Protein AF-A0A1Q7STY0-F1 (afdb_monomer)

Radius of gyration: 22.56 Å; Cα contacts (8 Å, |Δi|>4): 192; chains: 1; bounding box: 63×42×65 Å

Foldseek 3Di:
DDPVDPDVVRVVVVVVVVVLVVQCVVQVHNDVVSSPQLQQFWAKAADPQQPDDPSVVQQIDTNHRADDDCPDPQNGGRYDGDQWDWDADPVDLQQIFIDGQAFPDCDRPDPRRRVCNVCVRVVHGDGDQDDPVSCVVPDDDDDDDDDDD

Mean predicted aligned error: 4.56 Å

Sequence (149 aa):
MPAAYKNYDELLAAAADLAVTNLAEQTKSGRVEDWAWQCFNSLDMFHPLGHHGLLKRFLSITDKPQAGTVYSVRAATKHHGPAMRFVGNPGNWDESILLISAGQSGQPGSSHYSDQFSYWYEGKPVFAAFSDAAQANARRHALTLKPGS

Structure (mmCIF, N/CA/C/O backbone):
data_AF-A0A1Q7STY0-F1
#
_entry.id   AF-A0A1Q7STY0-F1
#
loop_
_atom_site.group_PDB
_atom_site.id
_atom_site.type_symbol
_atom_site.label_atom_id
_atom_site.label_alt_id
_atom_site.label_comp_id
_atom_site.label_asym_id
_atom_site.label_entity_id
_atom_site.label_seq_id
_atom_site.pdbx_PDB_ins_code
_atom_site.Cartn_x
_atom_site.Cartn_y
_atom_site.Cartn_z
_atom_site.occupancy
_atom_site.B_iso_or_equiv
_atom_site.auth_seq_id
_atom_site.auth_comp_id
_atom_site.auth_asym_id
_atom_site.auth_atom_id
_atom_site.pdbx_PDB_model_num
ATOM 1 N N . MET A 1 1 ? -6.985 -9.271 36.626 1.00 72.75 1 MET A N 1
ATOM 2 C CA . MET A 1 1 ? -8.318 -8.801 36.190 1.00 72.75 1 MET A CA 1
ATOM 3 C C . MET A 1 1 ? -8.659 -7.537 36.976 1.00 72.75 1 MET A C 1
ATOM 5 O O . MET A 1 1 ? -8.259 -7.487 38.136 1.00 72.75 1 MET A O 1
ATOM 9 N N . PRO A 1 2 ? -9.296 -6.511 36.380 1.00 86.12 2 PRO A N 1
ATOM 10 C CA . PRO A 1 2 ? -9.699 -5.308 37.113 1.00 86.12 2 PRO A CA 1
ATOM 11 C C . PRO A 1 2 ? -10.605 -5.655 38.300 1.00 86.12 2 PRO A C 1
ATOM 13 O O . PRO A 1 2 ? -11.432 -6.555 38.188 1.00 86.12 2 PRO A O 1
ATOM 16 N N . ALA A 1 3 ? -10.476 -4.927 39.412 1.00 89.81 3 ALA A N 1
ATOM 17 C CA . ALA A 1 3 ? -11.202 -5.223 40.653 1.00 89.81 3 ALA A CA 1
ATOM 18 C C . ALA A 1 3 ? -12.736 -5.091 40.539 1.00 89.81 3 ALA A C 1
ATOM 20 O O . ALA A 1 3 ? -13.454 -5.588 41.398 1.00 89.81 3 ALA A O 1
ATOM 21 N N . ALA A 1 4 ? -13.232 -4.426 39.490 1.00 93.50 4 ALA A N 1
ATOM 22 C CA . ALA A 1 4 ? -14.655 -4.184 39.262 1.00 93.50 4 ALA A CA 1
ATOM 23 C C . ALA A 1 4 ? -15.446 -5.418 38.785 1.00 93.50 4 ALA A C 1
ATOM 25 O O . ALA A 1 4 ? -16.671 -5.373 38.805 1.00 93.50 4 ALA A O 1
ATOM 26 N N . TYR A 1 5 ? -14.777 -6.497 38.365 1.00 94.94 5 TYR A N 1
ATOM 27 C CA . TYR A 1 5 ? -15.424 -7.672 37.769 1.00 94.94 5 TYR A CA 1
ATOM 28 C C . TYR A 1 5 ? -15.103 -8.935 38.566 1.00 94.94 5 TYR A C 1
ATOM 30 O O . TYR A 1 5 ? -13.988 -9.095 39.063 1.00 94.94 5 TYR A O 1
ATOM 38 N N . LYS A 1 6 ? -16.069 -9.849 38.684 1.00 93.38 6 LYS A N 1
ATOM 39 C CA . LYS A 1 6 ? -15.933 -11.085 39.473 1.00 93.38 6 LYS A CA 1
ATOM 40 C C . LYS A 1 6 ? -15.219 -12.195 38.711 1.00 93.38 6 LYS A C 1
ATOM 42 O O . LYS A 1 6 ? -14.574 -13.042 39.325 1.00 93.38 6 LYS A O 1
ATOM 47 N N . ASN A 1 7 ? -15.336 -12.203 37.386 1.00 95.56 7 ASN A N 1
ATOM 48 C CA . ASN A 1 7 ? -14.705 -13.174 36.498 1.00 95.56 7 ASN A CA 1
ATOM 49 C C . ASN A 1 7 ? -14.515 -12.590 35.085 1.00 95.56 7 ASN A C 1
ATOM 51 O O . ASN A 1 7 ? -14.911 -11.459 34.794 1.00 95.56 7 ASN A O 1
ATOM 55 N N . TYR A 1 8 ? -13.877 -13.369 34.212 1.00 96.31 8 TYR A N 1
ATOM 56 C CA . TYR A 1 8 ? -13.619 -12.955 32.836 1.00 96.31 8 TYR A CA 1
ATOM 57 C C . TYR A 1 8 ? -14.891 -12.822 31.998 1.00 96.31 8 TYR A C 1
ATOM 59 O O . TYR A 1 8 ? -14.929 -11.942 31.146 1.00 96.31 8 TYR A O 1
ATOM 67 N N . ASP A 1 9 ? -15.924 -13.625 32.250 1.00 96.75 9 ASP A N 1
ATOM 68 C CA . ASP A 1 9 ? -17.176 -13.555 31.489 1.00 96.75 9 ASP A CA 1
ATOM 69 C C . ASP A 1 9 ? -17.870 -12.203 31.698 1.00 96.75 9 ASP A C 1
ATOM 71 O O . ASP A 1 9 ? -18.283 -11.562 30.735 1.00 96.75 9 ASP A O 1
ATOM 75 N N . GLU A 1 10 ? -17.919 -11.720 32.943 1.00 96.19 10 GLU A N 1
ATOM 76 C CA . GLU A 1 10 ? -18.476 -10.406 33.281 1.00 96.19 10 GLU A CA 1
ATOM 77 C C . GLU A 1 10 ? -17.667 -9.269 32.638 1.00 96.19 10 GLU A C 1
ATOM 79 O O . GLU A 1 10 ? -18.236 -8.336 32.072 1.00 96.19 10 GLU A O 1
ATOM 84 N N . LEU A 1 11 ? -16.332 -9.375 32.658 1.00 96.75 11 LEU A N 1
ATOM 85 C CA . LEU A 1 11 ? -15.452 -8.418 31.985 1.00 96.75 11 LEU A CA 1
ATOM 86 C C . LEU A 1 11 ? -15.678 -8.405 30.464 1.00 96.75 11 LEU A C 1
ATOM 88 O O . LEU A 1 11 ? -15.722 -7.333 29.863 1.00 96.75 11 LEU A O 1
ATOM 92 N N . LEU A 1 12 ? -15.791 -9.577 29.834 1.00 96.88 12 LEU A N 1
ATOM 93 C CA . LEU A 1 12 ? -15.975 -9.700 28.387 1.00 96.88 12 LEU A CA 1
ATOM 94 C C . LEU A 1 12 ? -17.350 -9.188 27.945 1.00 96.88 12 LEU A C 1
ATOM 96 O O . LEU A 1 12 ? -17.424 -8.504 26.927 1.00 96.88 12 LEU A O 1
ATOM 100 N N . ALA A 1 13 ? -18.408 -9.454 28.717 1.00 96.81 13 ALA A N 1
ATOM 101 C CA . ALA A 1 13 ? -19.742 -8.915 28.457 1.00 96.81 13 ALA A CA 1
ATOM 102 C C . ALA A 1 13 ? -19.749 -7.379 28.527 1.00 96.81 13 ALA A C 1
ATOM 104 O O . ALA A 1 13 ? -20.154 -6.721 27.571 1.00 96.81 13 ALA A O 1
ATOM 105 N N . ALA A 1 14 ? -19.187 -6.800 29.596 1.00 96.50 14 ALA A N 1
ATOM 106 C CA . ALA A 1 14 ? -19.081 -5.347 29.736 1.00 96.50 14 ALA A CA 1
ATOM 107 C C . ALA A 1 14 ? -18.223 -4.707 28.625 1.00 96.50 14 ALA A C 1
ATOM 109 O O . AL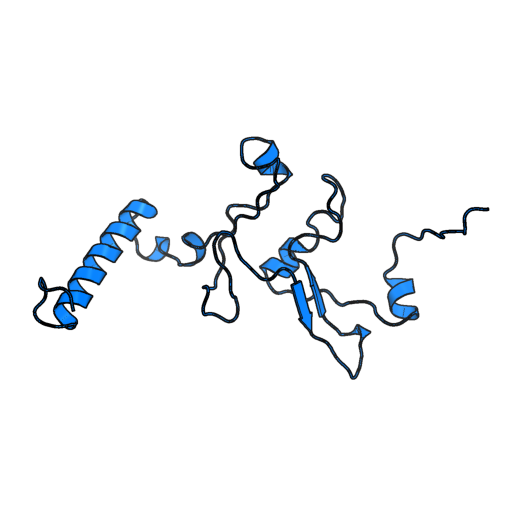A A 1 14 ? -18.540 -3.628 28.122 1.00 96.50 14 ALA A O 1
ATOM 110 N N . ALA A 1 15 ? -17.140 -5.373 28.211 1.00 97.00 15 ALA A N 1
ATOM 111 C CA . ALA A 1 15 ? -16.307 -4.911 27.105 1.00 97.00 15 ALA A CA 1
ATOM 112 C C . ALA A 1 15 ? -17.043 -4.965 25.756 1.00 97.00 15 ALA A C 1
ATOM 114 O O . ALA A 1 15 ? -16.853 -4.070 24.931 1.00 97.00 15 ALA A O 1
ATOM 115 N N . ALA A 1 16 ? -17.882 -5.980 25.531 1.00 96.31 16 ALA A N 1
ATOM 116 C CA . ALA A 1 16 ? -18.692 -6.101 24.322 1.00 96.31 16 ALA A CA 1
ATOM 117 C C . ALA A 1 16 ? -19.748 -4.987 24.229 1.00 96.31 16 ALA A C 1
ATOM 119 O O . ALA A 1 16 ? -19.854 -4.348 23.182 1.00 96.31 16 ALA A O 1
ATOM 1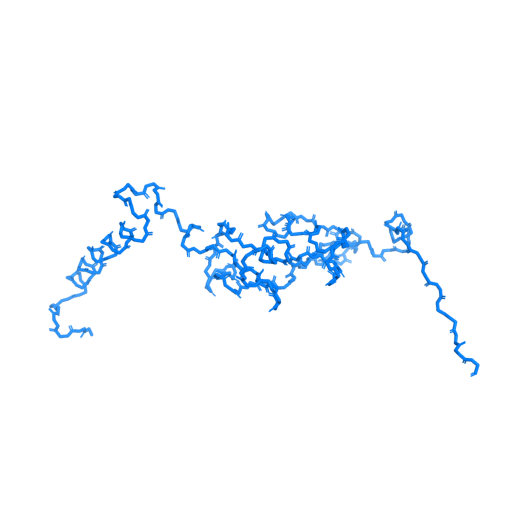20 N N . ASP A 1 17 ? -20.452 -4.684 25.324 1.00 96.81 17 ASP A N 1
ATOM 121 C CA . ASP A 1 17 ? -21.434 -3.588 25.375 1.00 96.81 17 ASP A CA 1
ATOM 122 C C . ASP A 1 17 ? -20.779 -2.222 25.106 1.00 96.81 17 ASP A C 1
ATOM 124 O O . ASP A 1 17 ? -21.287 -1.393 24.338 1.00 96.81 17 ASP A O 1
ATOM 128 N N . LEU A 1 18 ? -19.593 -2.001 25.684 1.00 96.44 18 LEU A N 1
ATOM 129 C CA . LEU A 1 18 ? -18.803 -0.800 25.429 1.00 96.44 18 LEU A CA 1
ATOM 130 C C . LEU A 1 18 ? -18.337 -0.728 23.968 1.00 96.44 18 LEU A C 1
ATOM 132 O O . LEU A 1 18 ? -18.372 0.342 23.360 1.00 96.44 18 LEU A O 1
ATOM 136 N N . ALA A 1 19 ? -17.915 -1.852 23.383 1.00 95.19 19 ALA A N 1
ATOM 137 C CA . ALA A 1 19 ? -17.493 -1.908 21.988 1.00 95.19 19 ALA A CA 1
ATOM 138 C C . ALA A 1 19 ? -18.645 -1.561 21.033 1.00 95.19 19 ALA A C 1
ATOM 140 O O . ALA A 1 19 ? -18.448 -0.746 20.136 1.00 95.19 19 ALA A O 1
ATOM 141 N N . VAL A 1 20 ? -19.845 -2.105 21.258 1.00 95.56 20 VAL A N 1
ATOM 142 C CA . VAL A 1 20 ? -21.059 -1.771 20.491 1.00 95.56 20 VAL A CA 1
ATOM 143 C C . VAL A 1 20 ? -21.354 -0.271 20.549 1.00 95.56 20 VAL A C 1
ATOM 145 O O . VAL A 1 20 ? -21.568 0.353 19.510 1.00 95.56 20 VAL A O 1
ATOM 148 N N . THR A 1 21 ? -21.292 0.322 21.744 1.00 96.00 21 THR A N 1
ATOM 149 C CA . THR A 1 21 ? -21.504 1.766 21.937 1.00 96.00 21 THR A CA 1
ATOM 150 C C . THR A 1 21 ? -20.480 2.587 21.146 1.00 96.00 21 THR A C 1
ATOM 152 O O . THR A 1 21 ? -20.850 3.452 20.353 1.00 96.00 21 THR A O 1
ATOM 155 N N . ASN A 1 22 ? -19.192 2.253 21.271 1.00 94.88 22 ASN A N 1
ATOM 156 C CA . ASN A 1 22 ? -18.114 2.951 20.569 1.00 94.88 22 ASN A CA 1
ATOM 157 C C . ASN A 1 22 ? -18.229 2.834 19.040 1.00 94.88 22 ASN A C 1
ATOM 159 O O . ASN A 1 22 ? -17.982 3.805 18.324 1.00 94.88 22 ASN A O 1
ATOM 163 N N . LEU A 1 23 ? -18.585 1.653 18.524 1.00 94.25 23 LEU A N 1
ATOM 164 C CA . LEU A 1 23 ? -18.758 1.428 17.087 1.00 94.25 23 LEU A CA 1
ATOM 165 C C . LEU A 1 23 ? -19.934 2.244 16.540 1.00 94.25 23 LEU A C 1
ATOM 167 O O . LEU A 1 23 ? -19.804 2.874 15.484 1.00 94.25 23 LEU A O 1
ATOM 171 N N . ALA A 1 24 ? -21.047 2.292 17.277 1.00 94.50 24 ALA A N 1
ATOM 172 C CA . ALA A 1 24 ? -22.211 3.087 16.908 1.00 94.50 24 ALA A CA 1
ATOM 173 C C . ALA A 1 24 ? -21.899 4.590 16.866 1.00 94.50 24 ALA A C 1
ATOM 175 O O . ALA A 1 24 ? -22.297 5.275 15.923 1.00 94.50 24 ALA A O 1
ATOM 176 N N . GLU A 1 25 ? -21.133 5.101 17.833 1.00 94.06 25 GLU A N 1
ATOM 177 C CA . GLU A 1 25 ? -20.699 6.502 17.867 1.00 94.06 25 GLU A CA 1
ATOM 178 C C . GLU A 1 25 ? -19.730 6.846 16.728 1.00 94.06 25 GLU A C 1
ATOM 180 O O . GLU A 1 25 ? -19.916 7.847 16.031 1.00 94.06 25 GLU A O 1
ATOM 185 N N . GLN A 1 26 ? -18.713 6.008 16.499 1.00 90.56 26 GLN A N 1
ATOM 186 C CA . GLN A 1 26 ? -17.694 6.247 15.472 1.00 90.56 26 GLN A CA 1
ATOM 187 C C . GLN A 1 26 ? -18.275 6.223 14.055 1.00 90.56 26 GLN A C 1
ATOM 189 O O . GLN A 1 26 ? -17.885 7.033 13.213 1.00 90.56 26 GLN A O 1
ATOM 194 N N . THR A 1 27 ? -19.211 5.311 13.788 1.00 91.19 27 THR A N 1
ATOM 195 C CA . THR A 1 27 ? -19.846 5.174 12.466 1.00 91.19 27 THR A CA 1
ATOM 196 C C . THR A 1 27 ? -21.109 6.010 12.311 1.00 91.19 27 THR A C 1
ATOM 198 O O . THR A 1 27 ? -21.593 6.179 11.193 1.00 91.19 27 THR A O 1
ATOM 201 N N . LYS A 1 28 ? -21.639 6.557 13.414 1.00 93.31 28 LYS A N 1
ATOM 202 C CA . LYS A 1 28 ? -22.956 7.209 13.485 1.00 93.31 28 LYS A CA 1
ATOM 203 C C . LYS A 1 28 ? -24.090 6.301 12.992 1.00 93.31 28 LYS A C 1
ATOM 205 O O . LYS A 1 28 ? -25.073 6.785 12.432 1.00 93.31 28 LYS A O 1
ATOM 210 N N . SER A 1 29 ? -23.948 4.991 13.184 1.00 93.06 29 SER A N 1
ATOM 211 C CA . SER A 1 29 ? -24.922 3.987 12.760 1.00 93.06 29 SER A CA 1
ATOM 212 C C . SER A 1 29 ? -25.022 2.848 13.767 1.00 93.06 29 SER A C 1
ATOM 214 O O . SER A 1 29 ? -24.012 2.308 14.205 1.00 93.06 29 SER A O 1
ATOM 216 N N . GLY A 1 30 ? -26.252 2.446 14.093 1.00 92.69 30 GLY A N 1
ATOM 217 C CA . GLY A 1 30 ? -26.527 1.249 14.894 1.00 92.69 30 GLY A CA 1
ATOM 218 C C . GLY A 1 30 ? -26.580 -0.050 14.082 1.00 92.69 30 GLY A C 1
ATOM 219 O O . GLY A 1 30 ? -26.863 -1.102 14.648 1.00 92.69 30 GLY A O 1
ATOM 220 N N . ARG A 1 31 ? -26.376 0.008 12.760 1.00 93.62 31 ARG A N 1
ATOM 221 C CA . ARG A 1 31 ? -26.421 -1.170 11.886 1.00 93.62 31 ARG A CA 1
ATOM 222 C C . ARG A 1 31 ? -25.051 -1.837 11.844 1.00 93.62 31 ARG A C 1
ATOM 224 O O . ARG A 1 31 ? -24.064 -1.199 11.485 1.00 93.62 31 ARG A O 1
ATOM 231 N N . VAL A 1 32 ? -25.002 -3.126 12.165 1.00 91.06 32 VAL A N 1
ATOM 232 C CA . VAL A 1 32 ? -23.755 -3.905 12.242 1.00 91.06 32 VAL A CA 1
ATOM 233 C C . VAL A 1 32 ? -23.037 -3.971 10.890 1.00 91.06 32 VAL A C 1
ATOM 235 O O . VAL A 1 32 ? -21.810 -4.018 10.835 1.00 91.06 32 VAL A O 1
ATOM 238 N N . GLU A 1 33 ? -23.779 -3.913 9.786 1.00 91.06 33 GLU A N 1
ATOM 239 C CA . GLU A 1 33 ? -23.242 -3.919 8.423 1.00 91.06 33 GLU A CA 1
ATOM 240 C C . GLU A 1 33 ? -22.368 -2.689 8.131 1.00 91.06 33 GLU A C 1
ATOM 242 O O . GLU A 1 33 ? -21.463 -2.757 7.298 1.00 91.06 33 GLU A O 1
ATOM 247 N N . ASP A 1 34 ? -22.594 -1.582 8.846 1.00 90.94 34 ASP A N 1
ATOM 248 C CA . ASP A 1 34 ? -21.797 -0.360 8.723 1.00 90.94 34 ASP A CA 1
ATOM 249 C C . ASP A 1 34 ? -20.478 -0.447 9.524 1.00 90.94 34 ASP A C 1
ATOM 251 O O . ASP A 1 34 ? -19.609 0.415 9.389 1.00 90.94 34 ASP A O 1
ATOM 255 N N . TRP A 1 35 ? -20.282 -1.500 10.331 1.00 92.56 35 TRP A N 1
ATOM 256 C CA . TRP A 1 35 ? -19.104 -1.700 11.188 1.00 92.56 35 TRP A CA 1
ATOM 257 C C . TRP A 1 35 ? -18.044 -2.615 10.558 1.00 92.56 35 TRP A C 1
ATOM 259 O O . TRP A 1 35 ? -17.302 -3.317 11.251 1.00 92.56 35 TRP A O 1
ATOM 269 N N . ALA A 1 36 ? -17.930 -2.613 9.230 1.00 91.31 36 ALA A N 1
ATOM 270 C CA . ALA A 1 36 ? -16.894 -3.374 8.545 1.00 91.31 36 ALA A CA 1
ATOM 271 C C . ALA A 1 36 ? -15.486 -2.905 8.968 1.00 91.31 36 ALA A C 1
ATOM 273 O O . ALA A 1 36 ? -15.156 -1.724 8.862 1.00 91.31 36 ALA A O 1
ATOM 274 N N . TRP A 1 37 ? -14.619 -3.844 9.374 1.00 91.25 37 TRP A N 1
ATOM 275 C CA . TRP A 1 37 ? -13.256 -3.565 9.866 1.00 91.25 37 TRP A CA 1
ATOM 276 C C . TRP A 1 37 ? -12.459 -2.591 8.985 1.00 91.25 37 TRP A C 1
ATOM 278 O O . TRP A 1 37 ? -11.792 -1.683 9.479 1.00 91.25 37 TRP A O 1
ATOM 288 N N . GLN A 1 38 ? -12.566 -2.752 7.666 1.00 87.69 38 GLN A N 1
ATOM 289 C CA . GLN A 1 38 ? -11.861 -1.930 6.684 1.00 87.69 38 GLN A CA 1
ATOM 290 C C . GLN A 1 38 ? -12.155 -0.428 6.795 1.00 87.69 38 GLN A C 1
ATOM 292 O O . GLN A 1 38 ? -11.316 0.384 6.411 1.00 87.69 38 GLN A O 1
ATOM 297 N N . CYS A 1 39 ? -13.320 -0.055 7.330 1.00 82.38 39 CYS A N 1
ATOM 298 C CA . CYS A 1 39 ? -13.710 1.335 7.543 1.00 82.38 39 CYS A CA 1
ATOM 299 C C . CYS A 1 39 ? -12.970 1.962 8.733 1.00 82.38 39 CYS A C 1
ATOM 301 O O . CYS A 1 39 ? -12.672 3.152 8.707 1.00 82.38 39 CYS A O 1
ATOM 303 N N . PHE A 1 40 ? -12.626 1.165 9.748 1.00 88.69 40 PHE A N 1
ATOM 304 C CA . PHE A 1 40 ? -11.863 1.614 10.918 1.00 88.69 40 PHE A CA 1
ATOM 305 C C . PHE A 1 40 ? -10.355 1.609 10.669 1.00 88.69 40 PHE A C 1
ATOM 307 O O . PHE A 1 40 ? -9.619 2.385 11.277 1.00 88.69 40 PHE A O 1
ATOM 314 N N . ASN A 1 41 ? -9.893 0.764 9.747 1.00 91.50 41 ASN A N 1
ATOM 315 C CA . ASN A 1 41 ? -8.495 0.686 9.348 1.00 91.50 41 ASN A CA 1
ATOM 316 C C . ASN A 1 41 ? -8.255 1.296 7.959 1.00 91.50 41 ASN A C 1
ATOM 318 O O . ASN A 1 41 ? -7.623 0.672 7.118 1.00 91.50 41 ASN A O 1
ATOM 322 N N . SER A 1 42 ? -8.757 2.499 7.675 1.00 92.81 42 SER A N 1
ATOM 323 C CA . SER A 1 42 ? -8.504 3.164 6.388 1.00 92.81 42 SER A CA 1
ATOM 324 C C . SER A 1 42 ? -7.020 3.513 6.218 1.00 92.81 42 SER A C 1
ATOM 326 O O . SER A 1 42 ? -6.423 4.064 7.130 1.00 92.81 42 SER A O 1
ATOM 328 N N . LEU A 1 43 ? -6.416 3.254 5.061 1.00 94.94 43 LEU A N 1
ATOM 329 C CA . LEU A 1 43 ? -5.051 3.671 4.739 1.00 94.94 43 LEU A CA 1
ATOM 330 C C . LEU A 1 43 ? -4.993 5.167 4.415 1.00 94.94 43 LEU A C 1
ATOM 332 O O . LEU A 1 43 ? -5.674 5.631 3.498 1.00 94.94 43 LEU A O 1
ATOM 336 N N . ASP A 1 44 ? -4.085 5.857 5.102 1.00 95.25 44 ASP A N 1
ATOM 337 C CA . ASP A 1 44 ? -3.720 7.248 4.875 1.00 95.25 44 ASP A CA 1
ATOM 338 C C . ASP A 1 44 ? -2.203 7.390 4.690 1.00 95.25 44 ASP A C 1
ATOM 340 O O . ASP A 1 44 ? -1.425 7.357 5.648 1.00 95.25 44 ASP A O 1
ATOM 344 N N . MET A 1 45 ? -1.793 7.595 3.438 1.00 95.25 45 MET A N 1
ATOM 345 C CA . MET A 1 45 ? -0.433 7.928 3.022 1.00 95.25 45 MET A CA 1
ATOM 346 C C . MET A 1 45 ? -0.362 9.418 2.686 1.00 95.25 45 MET A C 1
ATOM 348 O O . MET A 1 45 ? -0.710 9.851 1.582 1.00 95.25 45 MET A O 1
ATOM 352 N N . PHE A 1 46 ? 0.064 10.208 3.665 1.00 95.88 46 PHE A N 1
ATOM 353 C CA . PHE A 1 46 ? 0.196 11.649 3.514 1.00 95.88 46 PHE A CA 1
ATOM 354 C C . PHE A 1 46 ? 1.516 12.042 2.854 1.00 95.88 46 PHE A C 1
ATOM 356 O O . PHE A 1 46 ? 2.590 11.607 3.263 1.00 95.88 46 PHE A O 1
ATOM 363 N N . HIS A 1 47 ? 1.437 12.935 1.872 1.00 95.38 47 HIS A N 1
ATOM 364 C CA . HIS A 1 47 ? 2.595 13.685 1.414 1.00 95.38 47 HIS A CA 1
ATOM 365 C C . HIS A 1 47 ? 2.988 14.728 2.475 1.00 95.38 47 HIS A C 1
ATOM 367 O O . HIS A 1 47 ? 2.083 15.368 3.014 1.00 95.38 47 HIS A O 1
ATOM 373 N N . PRO A 1 48 ? 4.285 15.008 2.717 1.00 94.31 48 PRO A N 1
ATOM 374 C CA . PRO A 1 48 ? 4.716 15.981 3.733 1.00 94.31 48 PRO A CA 1
ATOM 375 C C . PRO A 1 48 ? 4.093 17.379 3.591 1.00 94.31 48 PRO A C 1
ATOM 377 O O . PRO A 1 48 ? 3.865 18.076 4.572 1.00 94.31 48 PRO A O 1
ATOM 380 N N . LEU A 1 49 ? 3.789 17.784 2.354 1.00 94.88 49 LEU A N 1
ATOM 381 C CA . LEU A 1 49 ? 3.121 19.056 2.032 1.00 94.88 49 LEU A CA 1
ATOM 382 C C . LEU A 1 49 ? 1.599 18.922 1.818 1.00 94.88 49 LEU A C 1
ATOM 384 O O . LEU A 1 49 ? 0.920 19.904 1.538 1.00 94.88 49 LEU A O 1
ATOM 388 N N . GLY A 1 50 ? 1.053 17.708 1.896 1.00 93.56 50 GLY A N 1
ATOM 389 C CA . GLY A 1 50 ? -0.311 17.356 1.497 1.00 93.56 50 GLY A CA 1
ATOM 390 C C . GLY A 1 50 ? -1.182 16.863 2.651 1.00 93.56 50 GLY A C 1
ATOM 391 O O . GLY A 1 50 ? -1.869 15.854 2.512 1.00 93.56 50 GLY A O 1
ATOM 392 N N . HIS A 1 51 ? -1.161 17.530 3.806 1.00 94.25 51 HIS A N 1
ATOM 393 C CA . HIS A 1 51 ? -1.983 17.110 4.953 1.00 94.25 51 HIS A CA 1
ATOM 394 C C . HIS A 1 51 ? -3.419 17.651 4.900 1.00 94.25 51 HIS A C 1
ATOM 396 O O . HIS A 1 51 ? -4.341 17.005 5.399 1.00 94.25 51 HIS A O 1
ATOM 402 N N . HIS A 1 52 ? -3.641 18.801 4.252 1.00 93.75 52 HIS A N 1
ATOM 403 C CA . HIS A 1 52 ? -4.946 19.469 4.218 1.00 93.75 52 HIS A CA 1
ATOM 404 C C . HIS A 1 52 ? -5.282 20.058 2.840 1.00 93.75 52 HIS A C 1
ATOM 406 O O . HIS A 1 52 ? -4.415 20.230 1.979 1.00 93.75 52 HIS A O 1
ATOM 412 N N . GLY A 1 53 ? -6.565 20.376 2.642 1.00 94.81 53 GLY A N 1
ATOM 413 C CA . GLY A 1 53 ? -7.064 21.107 1.477 1.00 94.81 53 GLY A CA 1
ATOM 414 C C . GLY A 1 53 ? -6.763 20.437 0.133 1.00 94.81 53 GLY A C 1
ATOM 415 O O . GLY A 1 53 ? -6.736 19.211 0.010 1.00 94.81 53 GLY A O 1
ATOM 416 N N . LEU A 1 54 ? -6.530 21.266 -0.887 1.00 94.50 54 LEU A N 1
ATOM 417 C CA . LEU A 1 54 ? -6.255 20.805 -2.250 1.00 94.50 54 LEU A CA 1
ATOM 418 C C . LEU A 1 54 ? -4.963 19.983 -2.333 1.00 94.50 54 LEU A C 1
ATOM 420 O O . LEU A 1 54 ? -4.929 18.975 -3.031 1.00 94.50 54 LEU A O 1
ATOM 424 N N . LEU A 1 55 ? -3.927 20.348 -1.571 1.00 95.00 55 LEU A N 1
ATOM 425 C CA . LEU A 1 55 ? -2.663 19.608 -1.571 1.00 95.00 55 LEU A CA 1
ATOM 426 C C . LEU A 1 55 ? -2.841 18.174 -1.058 1.00 95.00 55 LEU A C 1
ATOM 428 O O . LEU A 1 55 ? -2.271 17.261 -1.646 1.00 95.00 55 LEU A O 1
ATOM 432 N N . LYS A 1 56 ? -3.689 17.940 -0.042 1.00 95.94 56 LYS A N 1
ATOM 433 C CA . LYS A 1 56 ? -4.055 16.570 0.370 1.00 95.94 56 LYS A CA 1
ATOM 434 C C . LYS A 1 56 ? -4.674 15.794 -0.783 1.00 95.94 56 LYS A C 1
ATOM 436 O O . LYS A 1 56 ? -4.305 14.650 -1.016 1.00 95.94 56 LYS A O 1
ATOM 441 N N . ARG A 1 57 ? -5.600 16.416 -1.514 1.00 92.12 57 ARG A N 1
ATOM 442 C CA . ARG A 1 57 ? -6.331 15.754 -2.599 1.00 92.12 57 ARG A CA 1
ATOM 443 C C . ARG A 1 57 ? -5.428 15.327 -3.758 1.00 92.12 57 ARG A C 1
ATOM 445 O O . ARG A 1 57 ? -5.706 14.294 -4.358 1.00 92.12 57 ARG A O 1
ATOM 452 N N . PHE A 1 58 ? -4.400 16.112 -4.078 1.00 92.06 58 PHE A N 1
ATOM 453 C CA . PHE A 1 58 ? -3.523 15.848 -5.225 1.00 92.06 58 PHE A CA 1
ATOM 454 C C . PHE A 1 58 ? -2.250 15.075 -4.880 1.00 92.06 58 PHE A C 1
ATOM 456 O O . PHE A 1 58 ? -1.745 14.352 -5.732 1.00 92.06 58 PHE A O 1
ATOM 463 N N . LEU A 1 59 ? -1.718 15.238 -3.667 1.00 96.19 59 LEU A N 1
ATOM 464 C CA . LEU A 1 59 ? -0.414 14.682 -3.297 1.00 96.19 59 LEU A CA 1
ATOM 465 C C . LEU A 1 59 ? -0.520 13.427 -2.423 1.00 96.19 59 LEU A C 1
ATOM 467 O O . LEU A 1 59 ? 0.418 12.641 -2.375 1.00 96.19 59 LEU A O 1
ATOM 471 N N . SER A 1 60 ? -1.640 13.228 -1.728 1.00 97.00 60 SER A N 1
ATOM 472 C CA . SER A 1 60 ? -1.784 12.162 -0.732 1.00 97.00 60 SER A CA 1
ATOM 473 C C . SER A 1 60 ? -2.789 11.104 -1.179 1.00 97.00 60 SER A C 1
ATOM 475 O O . SER A 1 60 ? -3.788 11.399 -1.836 1.00 97.00 60 SER A O 1
ATOM 477 N N . ILE A 1 61 ? -2.566 9.859 -0.762 1.00 95.69 61 ILE A N 1
ATOM 478 C CA . ILE A 1 61 ? -3.496 8.747 -0.978 1.00 95.69 61 ILE A CA 1
ATOM 479 C C . ILE A 1 61 ? -4.135 8.431 0.368 1.00 95.69 61 ILE A C 1
ATOM 481 O O . ILE A 1 61 ? -3.476 7.919 1.264 1.00 95.69 61 ILE A O 1
ATOM 485 N N . THR A 1 62 ? -5.404 8.78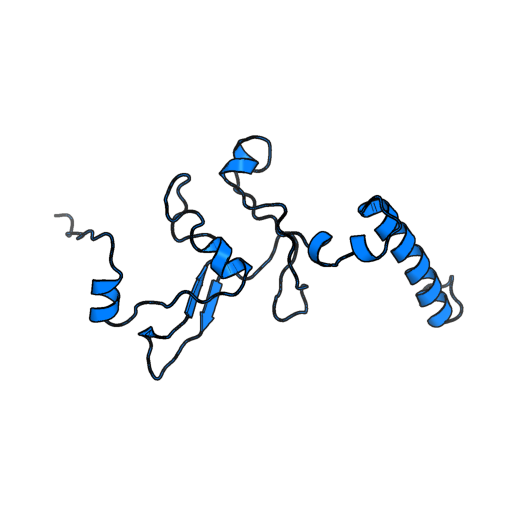7 0.528 1.00 95.31 62 THR A N 1
ATOM 486 C CA . THR A 1 62 ? -6.098 8.763 1.826 1.00 95.31 62 THR A CA 1
ATOM 487 C C . THR A 1 62 ? -7.489 8.169 1.698 1.00 95.31 62 THR A C 1
ATOM 489 O O . THR A 1 62 ? -7.996 8.013 0.580 1.00 95.31 62 THR A O 1
ATOM 492 N N . ASP A 1 63 ? -8.084 7.836 2.841 1.00 93.12 63 ASP A N 1
ATOM 493 C CA . ASP A 1 63 ? -9.453 7.341 2.962 1.00 93.12 63 ASP A CA 1
ATOM 494 C C . ASP A 1 63 ? -9.672 6.040 2.156 1.00 93.12 63 ASP A C 1
ATOM 496 O O . ASP A 1 63 ? -10.684 5.857 1.476 1.00 93.12 63 ASP A O 1
ATOM 500 N N . LYS A 1 64 ? -8.682 5.131 2.184 1.00 94.25 64 LYS A N 1
ATOM 501 C CA . LYS A 1 64 ? -8.707 3.848 1.459 1.00 94.25 64 LYS A CA 1
ATOM 502 C C . LYS A 1 64 ? -9.009 2.669 2.400 1.00 94.25 64 LYS A C 1
ATOM 504 O O . LYS A 1 64 ? -8.115 2.267 3.141 1.00 94.25 64 LYS A O 1
ATOM 509 N N . PRO A 1 65 ? -10.229 2.094 2.401 1.00 93.81 65 PRO A N 1
ATOM 510 C CA . PRO A 1 65 ? -10.604 1.033 3.341 1.00 93.81 65 PRO A CA 1
ATOM 511 C C . PRO A 1 65 ? -9.808 -0.258 3.134 1.00 93.81 65 PRO A C 1
ATOM 513 O O . PRO A 1 65 ? -9.955 -0.914 2.102 1.00 93.81 65 PRO A O 1
ATOM 516 N N . GLN A 1 66 ? -8.994 -0.671 4.104 1.00 92.94 66 GLN A N 1
ATOM 517 C CA . GLN A 1 66 ? -8.132 -1.844 3.944 1.00 92.94 66 GLN A CA 1
ATOM 518 C C . GLN A 1 66 ? -8.341 -2.904 5.022 1.00 92.94 66 GLN A C 1
ATOM 520 O O . GLN A 1 66 ? -8.616 -2.625 6.185 1.00 92.94 66 GLN A O 1
ATOM 525 N N . ALA A 1 67 ? -8.129 -4.154 4.620 1.00 92.25 67 ALA A N 1
ATOM 526 C CA . ALA A 1 67 ? -7.971 -5.260 5.546 1.00 92.25 67 ALA A CA 1
ATOM 527 C C . ALA A 1 67 ? -6.595 -5.226 6.230 1.00 92.25 67 ALA A C 1
ATOM 529 O O . ALA A 1 67 ? -5.683 -4.497 5.825 1.00 92.25 67 ALA A O 1
ATOM 530 N N . GLY A 1 68 ? -6.435 -6.106 7.215 1.00 92.62 68 GLY A N 1
ATOM 531 C CA . GLY A 1 68 ? -5.182 -6.309 7.925 1.00 92.62 68 GLY A CA 1
ATOM 532 C C . GLY A 1 68 ? -5.154 -5.657 9.300 1.00 92.62 68 GLY A C 1
ATOM 533 O O . GLY A 1 68 ? -6.017 -4.854 9.652 1.00 92.62 68 GLY A O 1
ATOM 534 N N . THR A 1 69 ? -4.164 -6.063 10.079 1.00 92.81 69 THR A N 1
ATOM 535 C CA . THR A 1 69 ? -3.822 -5.579 11.420 1.00 92.81 69 THR A CA 1
ATOM 536 C C . THR A 1 69 ? -2.304 -5.655 11.576 1.00 92.81 69 THR A C 1
ATOM 538 O O . THR A 1 69 ? -1.638 -6.276 10.747 1.00 92.81 69 THR A O 1
ATOM 541 N N . VAL A 1 70 ? -1.743 -5.124 12.666 1.00 92.56 70 VAL A N 1
ATOM 542 C CA . VAL A 1 70 ? -0.306 -5.283 12.988 1.00 92.56 70 VAL A CA 1
ATOM 543 C C . VAL A 1 70 ? 0.140 -6.743 13.165 1.00 92.56 70 VAL A C 1
ATOM 545 O O . VAL A 1 70 ? 1.332 -7.018 13.113 1.00 92.56 70 VAL A O 1
ATOM 548 N N . TYR A 1 71 ? -0.798 -7.675 13.361 1.00 93.50 71 TYR A N 1
ATOM 549 C CA . TYR A 1 71 ? -0.520 -9.093 13.622 1.00 93.50 71 TYR A CA 1
ATOM 550 C C . TYR A 1 71 ? -0.880 -10.018 12.453 1.00 93.50 71 TYR A C 1
ATOM 552 O O . TYR A 1 71 ? -0.687 -11.227 12.539 1.00 93.50 71 TYR A O 1
ATOM 560 N N . SER A 1 72 ? -1.439 -9.483 11.368 1.00 93.88 72 SER A N 1
ATOM 561 C CA . SER A 1 72 ? -1.830 -10.281 10.201 1.00 93.88 72 SER A CA 1
ATOM 562 C C . SER A 1 72 ? -0.752 -10.260 9.115 1.00 93.88 72 SER A C 1
ATOM 564 O O . SER A 1 72 ? 0.056 -9.337 9.070 1.00 93.88 72 SER A O 1
ATOM 566 N N . VAL A 1 73 ? -0.794 -11.215 8.176 1.00 93.25 73 VAL A N 1
ATOM 567 C CA . VAL A 1 73 ? 0.101 -11.236 6.997 1.00 93.25 73 VAL A CA 1
ATOM 568 C C . VAL A 1 73 ? 0.052 -9.910 6.233 1.00 93.25 73 VAL A C 1
ATOM 570 O O . VAL A 1 73 ? 1.082 -9.366 5.838 1.00 93.25 73 VAL A O 1
ATOM 573 N N . ARG A 1 74 ? -1.147 -9.335 6.078 1.00 91.94 74 ARG A N 1
ATOM 574 C CA . ARG A 1 74 ? -1.297 -7.942 5.655 1.00 91.94 74 ARG A CA 1
ATOM 575 C C . ARG A 1 74 ? -1.055 -7.033 6.862 1.00 91.94 74 ARG A C 1
ATOM 577 O O . ARG A 1 74 ? -2.000 -6.498 7.434 1.00 91.94 74 ARG A O 1
ATOM 584 N N . ALA A 1 75 ? 0.210 -6.876 7.243 1.00 93.44 75 ALA A N 1
ATOM 585 C CA . ALA A 1 75 ? 0.635 -6.020 8.347 1.00 93.44 75 ALA A CA 1
ATOM 586 C C . ALA A 1 75 ? 0.385 -4.541 8.012 1.00 93.44 75 ALA A C 1
ATOM 588 O O . ALA A 1 75 ? 1.273 -3.845 7.524 1.00 93.44 75 ALA A O 1
ATOM 589 N N . ALA A 1 76 ? -0.854 -4.084 8.191 1.00 93.25 76 ALA A N 1
ATOM 590 C CA . ALA A 1 76 ? -1.302 -2.769 7.761 1.00 93.25 76 ALA A CA 1
ATOM 591 C C . ALA A 1 76 ? -2.157 -2.094 8.834 1.00 93.25 76 ALA A C 1
ATOM 593 O O . ALA A 1 76 ? -3.113 -2.673 9.355 1.00 93.25 76 AL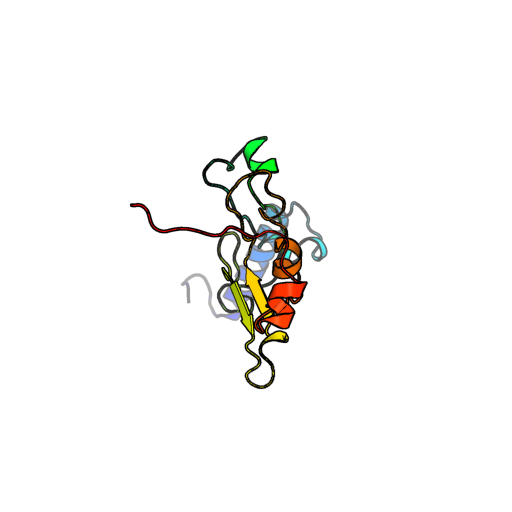A A O 1
ATOM 594 N N . THR A 1 77 ? -1.811 -0.848 9.137 1.00 93.75 77 THR A N 1
ATOM 595 C CA . THR A 1 77 ? -2.601 0.070 9.958 1.00 93.75 77 THR A CA 1
ATOM 596 C C . THR A 1 77 ? -2.889 1.336 9.165 1.00 93.75 77 THR A C 1
ATOM 598 O O . THR A 1 77 ? -2.415 1.500 8.037 1.00 93.75 77 THR A O 1
ATOM 601 N N . LYS A 1 78 ? -3.615 2.273 9.775 1.00 93.31 78 LYS A N 1
ATOM 602 C CA . LYS A 1 78 ? -3.936 3.568 9.178 1.00 93.31 78 LYS A CA 1
ATOM 603 C C . LYS A 1 78 ? -2.736 4.293 8.549 1.00 93.31 78 LYS A C 1
ATOM 605 O O . LYS A 1 78 ? -2.878 4.874 7.479 1.00 93.31 78 LYS A O 1
ATOM 610 N N . HIS A 1 79 ? -1.556 4.215 9.167 1.00 92.81 79 HIS A N 1
ATOM 611 C CA . HIS A 1 79 ? -0.349 4.933 8.725 1.00 92.81 79 HIS A CA 1
ATOM 612 C C . HIS A 1 79 ? 0.882 4.031 8.542 1.00 92.81 79 HIS A C 1
ATOM 614 O O . HIS A 1 79 ? 2.000 4.526 8.424 1.00 92.81 79 HIS A O 1
ATOM 620 N N . HIS A 1 80 ? 0.705 2.708 8.541 1.00 92.56 80 HIS A N 1
ATOM 621 C CA . HIS A 1 80 ? 1.802 1.753 8.396 1.00 92.56 80 HIS A CA 1
ATOM 622 C C . HIS A 1 80 ? 1.411 0.615 7.455 1.00 92.56 80 HIS A C 1
ATOM 624 O O . HIS A 1 80 ? 0.276 0.145 7.471 1.00 92.56 80 HIS A O 1
ATOM 630 N N . GLY A 1 81 ? 2.364 0.144 6.658 1.00 92.62 81 GLY A N 1
ATOM 631 C CA . GLY A 1 81 ? 2.172 -0.967 5.739 1.00 92.62 81 GLY A CA 1
ATOM 632 C C . GLY A 1 81 ? 3.460 -1.323 4.997 1.00 92.62 81 GLY A C 1
ATOM 633 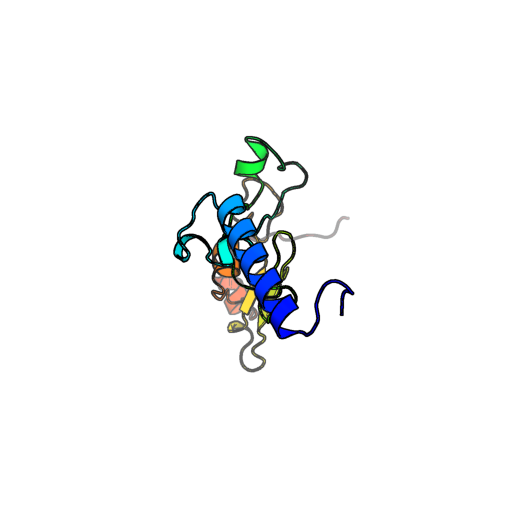O O . GLY A 1 81 ? 4.474 -0.636 5.148 1.00 92.62 81 GLY A O 1
ATOM 634 N N . PRO A 1 82 ? 3.440 -2.384 4.177 1.00 93.56 82 PRO A N 1
ATOM 635 C CA . PRO A 1 82 ? 4.620 -2.820 3.444 1.00 93.56 82 PRO A CA 1
ATOM 636 C C . PRO A 1 82 ? 5.021 -1.803 2.367 1.00 93.56 82 PRO A C 1
ATOM 638 O O . PRO A 1 82 ? 4.257 -1.530 1.443 1.00 93.56 82 PRO A O 1
ATOM 641 N N . ALA A 1 83 ? 6.253 -1.297 2.426 1.00 94.31 83 ALA A N 1
ATOM 642 C CA . ALA A 1 83 ? 6.787 -0.391 1.402 1.00 94.31 83 ALA A CA 1
ATOM 643 C C . ALA A 1 83 ? 6.929 -1.063 0.019 1.00 94.31 83 ALA A C 1
ATOM 645 O O . ALA A 1 83 ? 6.895 -0.394 -1.013 1.00 94.31 83 ALA A O 1
ATOM 646 N N . MET A 1 84 ? 7.059 -2.391 0.005 1.00 95.81 84 MET A N 1
ATOM 647 C CA . MET A 1 84 ? 7.260 -3.220 -1.179 1.00 95.81 84 MET A CA 1
ATOM 648 C C . MET A 1 84 ? 6.580 -4.578 -0.987 1.00 95.81 84 MET A C 1
ATOM 650 O O . MET A 1 84 ? 6.500 -5.085 0.133 1.00 95.81 84 MET A O 1
ATOM 654 N N . ARG A 1 85 ? 6.136 -5.193 -2.085 1.00 95.69 85 ARG A N 1
ATOM 655 C CA . ARG A 1 85 ? 5.884 -6.636 -2.158 1.00 95.69 85 ARG A CA 1
ATOM 656 C C . ARG A 1 85 ? 6.797 -7.247 -3.212 1.00 95.69 85 ARG A C 1
ATOM 658 O O . ARG A 1 85 ? 6.900 -6.713 -4.314 1.00 95.69 85 ARG A O 1
ATOM 665 N N . PHE A 1 86 ? 7.456 -8.342 -2.855 1.00 97.25 86 PHE A N 1
ATOM 666 C CA . PHE A 1 86 ? 8.413 -9.025 -3.713 1.00 97.25 86 PHE A CA 1
ATOM 667 C C . PHE A 1 86 ? 8.209 -10.536 -3.641 1.00 97.25 86 PHE A C 1
ATOM 669 O O . PHE A 1 86 ? 8.073 -11.093 -2.551 1.00 97.25 86 PHE A O 1
ATOM 676 N N . VAL A 1 87 ? 8.201 -11.184 -4.802 1.00 98.00 87 VAL A N 1
ATOM 677 C CA . VAL A 1 87 ? 8.219 -12.641 -4.945 1.00 98.00 87 VAL A CA 1
ATOM 678 C C . VAL A 1 87 ? 9.268 -12.973 -5.995 1.00 98.00 87 VAL A C 1
ATOM 680 O O . VAL A 1 87 ? 9.099 -12.619 -7.159 1.00 98.00 87 VAL A O 1
ATOM 683 N N . GLY A 1 88 ? 10.348 -13.633 -5.586 1.00 98.06 88 GLY A N 1
ATOM 684 C CA . GLY A 1 88 ? 11.384 -14.099 -6.504 1.00 98.06 88 GLY A CA 1
ATOM 685 C C . GLY A 1 88 ? 11.050 -15.483 -7.051 1.00 98.06 88 GLY A C 1
ATOM 686 O O . GLY A 1 88 ? 10.741 -16.383 -6.271 1.00 98.06 88 GLY A O 1
ATOM 687 N N . ASN A 1 89 ? 11.155 -15.658 -8.369 1.00 98.00 89 ASN A N 1
ATOM 688 C CA . ASN A 1 89 ? 11.122 -16.962 -9.028 1.00 98.00 89 ASN A CA 1
ATOM 689 C C . ASN A 1 89 ? 12.542 -17.317 -9.518 1.00 98.00 89 ASN A C 1
ATOM 691 O O . ASN A 1 89 ? 12.947 -16.861 -10.587 1.00 98.00 89 ASN A O 1
ATOM 695 N N . PRO A 1 90 ? 13.310 -18.142 -8.777 1.00 97.56 90 PRO A N 1
ATOM 696 C CA . PRO A 1 90 ? 14.677 -18.497 -9.163 1.00 97.56 90 PRO A CA 1
ATOM 697 C C . PRO A 1 90 ? 14.776 -19.301 -10.468 1.00 97.56 90 PRO A C 1
ATOM 699 O O . PRO A 1 90 ? 15.852 -19.357 -11.056 1.00 97.56 90 PRO A O 1
ATOM 702 N N . GLY A 1 91 ? 13.685 -19.943 -10.905 1.00 98.00 91 GLY A N 1
ATOM 703 C CA . GLY A 1 91 ? 13.632 -20.691 -12.164 1.00 98.00 91 GLY A CA 1
ATOM 704 C C . GLY A 1 91 ? 13.391 -19.805 -13.387 1.00 98.00 91 GLY A C 1
ATOM 705 O O . GLY A 1 91 ? 13.809 -20.159 -14.486 1.00 98.00 91 GLY A O 1
ATOM 706 N N . ASN A 1 92 ? 12.749 -18.649 -13.199 1.00 97.75 92 ASN A N 1
ATOM 707 C CA . ASN A 1 92 ? 12.563 -17.637 -14.232 1.00 97.75 92 ASN A CA 1
ATOM 708 C C . ASN A 1 92 ? 12.364 -16.253 -13.598 1.00 97.75 92 ASN A C 1
ATOM 710 O O . ASN A 1 92 ? 11.269 -15.907 -13.151 1.00 97.75 92 ASN A O 1
ATOM 714 N N . TRP A 1 93 ? 13.416 -15.436 -13.585 1.00 97.94 93 TRP A N 1
ATOM 715 C CA . TRP A 1 93 ? 13.364 -14.130 -12.931 1.00 97.94 93 TRP A CA 1
ATOM 716 C C . TRP A 1 93 ? 12.394 -13.142 -13.594 1.00 97.94 93 TRP A C 1
ATOM 718 O O . TRP A 1 93 ? 11.866 -12.295 -12.879 1.00 97.94 93 TRP A O 1
ATOM 728 N N . ASP A 1 94 ? 12.086 -13.290 -14.889 1.00 98.00 94 ASP A N 1
ATOM 729 C CA . ASP A 1 94 ? 11.103 -12.446 -15.594 1.00 98.00 94 ASP A CA 1
ATOM 730 C C . ASP A 1 94 ? 9.658 -12.661 -15.101 1.00 98.00 94 ASP A C 1
ATOM 732 O O . ASP A 1 94 ? 8.785 -11.826 -15.333 1.00 98.00 94 ASP A O 1
ATOM 736 N N . GLU A 1 95 ? 9.400 -13.755 -14.378 1.00 97.31 95 GLU A N 1
ATOM 737 C CA . GLU A 1 95 ? 8.120 -14.041 -13.714 1.00 97.31 95 GLU A CA 1
ATOM 738 C C . GLU A 1 95 ? 8.105 -13.607 -12.239 1.00 97.31 95 GLU A C 1
ATOM 740 O O . GLU A 1 95 ? 7.139 -13.863 -11.515 1.00 97.31 95 GLU A O 1
ATOM 745 N N . SER A 1 96 ? 9.161 -12.942 -11.766 1.00 98.38 96 SER A N 1
ATOM 746 C CA . SER A 1 96 ? 9.199 -12.405 -10.405 1.00 98.38 96 SER A CA 1
ATOM 747 C C . SER A 1 96 ? 8.261 -11.210 -10.270 1.00 98.38 96 SER A C 1
ATOM 749 O O . SER A 1 96 ? 8.127 -10.390 -11.178 1.00 98.38 96 SER A O 1
ATOM 751 N N . ILE A 1 97 ? 7.635 -11.074 -9.105 1.00 98.06 97 ILE A N 1
ATOM 752 C CA . ILE A 1 97 ? 6.752 -9.951 -8.787 1.00 98.06 97 ILE A CA 1
ATOM 753 C C . ILE A 1 97 ? 7.551 -8.925 -7.996 1.00 98.06 97 ILE A C 1
ATOM 755 O O . ILE A 1 97 ? 8.151 -9.273 -6.980 1.00 98.06 97 ILE A O 1
ATOM 759 N N . LEU A 1 98 ? 7.510 -7.659 -8.405 1.00 97.31 98 LEU A N 1
ATOM 760 C CA . LEU A 1 98 ? 8.037 -6.544 -7.625 1.00 97.31 98 LEU A CA 1
ATOM 761 C C . LEU A 1 98 ? 7.166 -5.308 -7.827 1.00 97.31 98 LEU A C 1
ATOM 763 O O . LEU A 1 98 ? 7.037 -4.794 -8.935 1.00 97.31 98 LEU A O 1
ATOM 767 N N . LEU A 1 99 ? 6.600 -4.813 -6.731 1.00 97.31 99 LEU A N 1
ATOM 768 C CA . LEU A 1 99 ? 5.839 -3.572 -6.714 1.00 97.31 99 LEU A CA 1
ATOM 769 C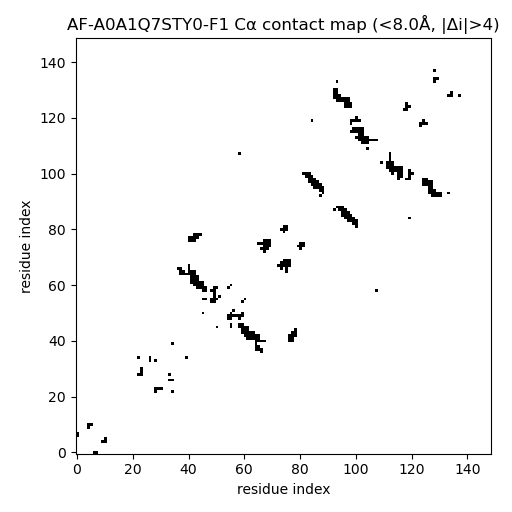 C . LEU A 1 99 ? 6.026 -2.817 -5.407 1.00 97.31 99 LEU A C 1
ATOM 771 O O . LEU A 1 99 ? 6.205 -3.407 -4.338 1.00 97.31 99 LEU A O 1
ATOM 775 N N . ILE A 1 100 ? 5.940 -1.499 -5.508 1.00 97.06 100 ILE A N 1
ATOM 776 C CA . ILE A 1 100 ? 6.027 -0.560 -4.392 1.00 97.06 100 ILE A CA 1
ATOM 777 C C . ILE A 1 100 ? 4.670 0.092 -4.131 1.00 97.06 100 ILE A C 1
ATOM 779 O O . ILE A 1 100 ? 3.740 -0.038 -4.923 1.00 97.06 100 ILE A O 1
ATOM 783 N N . SER A 1 101 ? 4.543 0.750 -2.980 1.00 95.12 101 SER A N 1
ATOM 784 C CA . SER A 1 101 ? 3.259 1.257 -2.483 1.00 95.12 101 SER A CA 1
ATOM 785 C C . SER A 1 101 ? 2.570 2.271 -3.393 1.00 95.12 101 SER A C 1
ATOM 787 O O . SER A 1 101 ? 1.354 2.206 -3.529 1.00 95.12 101 SER A O 1
ATOM 789 N N . ALA A 1 102 ? 3.311 3.198 -4.003 1.00 95.75 102 ALA A N 1
ATOM 790 C CA . ALA A 1 102 ? 2.760 4.248 -4.858 1.00 95.75 102 ALA A CA 1
ATOM 791 C C . ALA A 1 102 ? 3.224 4.095 -6.311 1.00 95.75 102 ALA A C 1
ATOM 793 O O . ALA A 1 102 ? 2.532 3.485 -7.117 1.00 95.75 102 ALA A O 1
ATOM 794 N N . GLY A 1 103 ? 4.383 4.641 -6.650 1.00 96.31 103 GLY A N 1
ATOM 795 C CA . GLY A 1 103 ? 4.972 4.571 -7.979 1.00 96.31 103 GLY A CA 1
ATOM 796 C C . GLY A 1 103 ? 6.456 4.912 -7.911 1.00 96.31 103 GLY A C 1
ATOM 797 O O . GLY A 1 103 ? 6.972 5.288 -6.857 1.00 96.31 103 GLY A O 1
ATOM 798 N N . GLN A 1 104 ? 7.172 4.725 -9.017 1.00 96.31 104 GLN A N 1
ATOM 799 C CA . GLN A 1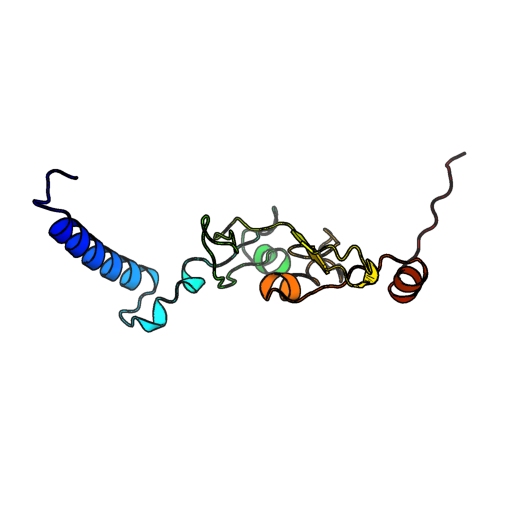 104 ? 8.635 4.866 -9.049 1.00 96.31 104 GLN A CA 1
ATOM 800 C C . GLN A 1 104 ? 9.124 6.323 -9.024 1.00 96.31 104 GLN A C 1
ATOM 802 O O . GLN A 1 104 ? 10.325 6.567 -8.926 1.00 96.31 104 GLN A O 1
ATOM 807 N N . SER A 1 105 ? 8.224 7.303 -9.111 1.00 97.12 105 SER A N 1
ATOM 808 C CA . SER A 1 105 ? 8.560 8.724 -9.123 1.00 97.12 105 SER A CA 1
ATOM 809 C C . SER A 1 105 ? 8.052 9.437 -7.873 1.00 97.12 105 SER A C 1
ATOM 811 O O . SER A 1 105 ? 6.882 9.346 -7.526 1.00 97.12 105 SER A O 1
ATOM 813 N N . GLY A 1 106 ? 8.917 10.228 -7.236 1.00 95.12 106 GLY A N 1
ATOM 814 C CA . GLY A 1 106 ? 8.523 11.145 -6.159 1.00 95.12 106 GLY A CA 1
ATOM 815 C C . GLY A 1 106 ? 7.998 12.500 -6.647 1.00 95.12 106 GLY A C 1
ATOM 816 O O . GLY A 1 106 ? 7.655 13.343 -5.823 1.00 95.12 106 GLY A O 1
ATOM 817 N N . GLN A 1 107 ? 7.959 12.745 -7.961 1.00 96.00 107 GLN A N 1
ATOM 818 C CA . GLN A 1 107 ? 7.570 14.037 -8.528 1.00 96.00 107 GLN A CA 1
ATOM 819 C C . GLN A 1 107 ? 6.049 14.109 -8.741 1.00 96.00 107 GLN A C 1
ATOM 821 O O . GLN A 1 107 ? 5.520 13.344 -9.555 1.00 96.00 107 GLN A O 1
ATOM 826 N N . PRO A 1 108 ? 5.336 15.057 -8.099 1.00 93.50 108 PRO A N 1
ATOM 827 C CA . PRO A 1 108 ? 3.925 15.287 -8.387 1.00 93.50 108 PRO A CA 1
ATOM 828 C C . PRO A 1 108 ? 3.693 15.593 -9.871 1.00 93.50 108 PRO A C 1
ATOM 830 O O . PRO A 1 108 ? 4.420 16.382 -10.475 1.00 93.50 108 PRO A O 1
ATOM 833 N N . GLY A 1 109 ? 2.678 14.961 -10.461 1.00 92.81 109 GLY A N 1
ATOM 834 C CA . GLY A 1 109 ? 2.354 15.088 -11.888 1.00 92.81 109 GLY A CA 1
ATOM 835 C C . GLY A 1 109 ? 3.100 14.115 -12.808 1.00 92.81 109 GLY A C 1
ATOM 836 O O . GLY A 1 109 ? 2.762 14.028 -13.985 1.00 92.81 109 GLY A O 1
ATOM 837 N N . SER A 1 110 ? 4.064 13.345 -12.293 1.00 96.81 110 SER A N 1
ATOM 838 C CA . SER A 1 110 ? 4.641 12.219 -13.031 1.00 96.81 110 SER A CA 1
ATOM 839 C C . SER A 1 110 ? 3.598 11.122 -13.257 1.00 96.81 110 SER A C 1
ATOM 841 O O . SER A 1 110 ? 2.841 10.782 -12.345 1.00 96.81 110 SER A O 1
ATOM 843 N N . SER A 1 111 ? 3.613 10.494 -14.437 1.00 96.69 111 SER A N 1
ATOM 844 C CA . SER A 1 111 ? 2.816 9.289 -14.708 1.00 96.69 111 SER A CA 1
ATOM 845 C C . SER A 1 111 ? 3.170 8.128 -13.780 1.00 96.69 111 SER A C 1
ATOM 847 O O . SER A 1 111 ? 2.355 7.233 -13.612 1.00 96.69 111 SER A O 1
ATOM 849 N N . HIS A 1 112 ? 4.353 8.159 -13.159 1.00 96.94 112 HIS A N 1
ATOM 850 C CA . HIS A 1 112 ? 4.846 7.136 -12.237 1.00 96.94 112 HIS A CA 1
ATOM 851 C C . HIS A 1 112 ? 4.766 7.561 -10.765 1.00 96.94 112 HIS A C 1
ATOM 853 O O . HIS A 1 112 ? 5.484 7.016 -9.932 1.00 96.94 112 HIS A O 1
ATOM 859 N N . TYR A 1 113 ? 3.962 8.577 -10.430 1.00 97.56 113 TYR A N 1
ATOM 860 C CA . TYR A 1 113 ? 3.810 9.039 -9.044 1.00 97.56 113 TYR A CA 1
ATOM 861 C C . TYR A 1 113 ? 3.035 8.038 -8.171 1.00 97.56 113 TYR A C 1
ATOM 863 O O . TYR A 1 113 ? 3.361 7.821 -7.007 1.00 97.56 113 TYR A O 1
ATOM 871 N N . SER A 1 114 ? 2.004 7.410 -8.739 1.00 97.06 114 SER A N 1
ATOM 872 C CA . SER A 1 114 ? 1.090 6.510 -8.022 1.00 97.06 114 SER A CA 1
ATOM 873 C C . SER A 1 114 ? 0.522 5.384 -8.897 1.00 97.06 114 SER A C 1
ATOM 875 O O . SER A 1 114 ? -0.493 4.779 -8.554 1.00 97.06 114 SER A O 1
ATOM 877 N N . ASP A 1 115 ? 1.164 5.090 -10.029 1.00 97.00 115 ASP A N 1
ATOM 878 C CA . ASP A 1 115 ? 0.711 4.112 -11.028 1.00 97.00 115 ASP A CA 1
ATOM 879 C C . ASP A 1 115 ? 0.670 2.665 -10.525 1.00 97.00 115 ASP A C 1
ATOM 881 O O . ASP A 1 115 ? -0.136 1.870 -11.010 1.00 97.00 115 ASP A O 1
ATOM 885 N N . GLN A 1 116 ? 1.483 2.318 -9.527 1.00 98.00 116 GLN A N 1
ATOM 886 C CA . GLN A 1 116 ? 1.468 0.992 -8.906 1.00 98.00 116 GLN A CA 1
ATOM 887 C C . GLN A 1 116 ? 0.487 0.887 -7.734 1.00 98.00 116 GLN A C 1
ATOM 889 O O . GLN A 1 116 ? 0.221 -0.226 -7.279 1.00 98.00 116 GLN A O 1
ATOM 894 N N . PHE A 1 117 ? -0.091 1.999 -7.259 1.00 97.19 117 PHE A N 1
ATOM 895 C CA . PHE A 1 117 ? -0.901 2.000 -6.040 1.00 97.19 117 PHE A CA 1
ATOM 896 C C . PHE A 1 117 ? -2.081 1.032 -6.117 1.00 97.19 117 PHE A C 1
ATOM 898 O O . PHE A 1 117 ? -2.304 0.291 -5.167 1.00 97.19 117 PHE A O 1
ATOM 905 N N . SER A 1 118 ? -2.826 0.989 -7.225 1.00 96.62 118 SER A N 1
ATOM 906 C CA . SER A 1 118 ? -3.963 0.065 -7.362 1.00 96.62 118 SER A CA 1
ATOM 907 C C . SER A 1 118 ? -3.520 -1.399 -7.309 1.00 96.62 118 SER A C 1
ATOM 909 O O . SER A 1 118 ? -4.118 -2.198 -6.590 1.00 96.62 118 SER A O 1
ATOM 911 N N . TYR A 1 119 ? -2.421 -1.740 -7.988 1.00 97.69 119 TYR A N 1
ATOM 912 C CA . TYR A 1 119 ? -1.844 -3.083 -7.961 1.00 97.69 119 TYR A CA 1
ATOM 913 C C . TYR A 1 119 ? -1.389 -3.463 -6.553 1.00 97.69 119 TYR A C 1
ATOM 915 O O . TYR A 1 119 ? -1.745 -4.524 -6.041 1.00 97.69 119 TYR A O 1
ATOM 923 N N . TRP A 1 120 ? -0.674 -2.560 -5.882 1.00 96.31 120 TRP A N 1
ATOM 924 C CA . TRP A 1 120 ? -0.227 -2.760 -4.510 1.00 96.31 120 TRP A CA 1
ATOM 925 C C . TRP A 1 120 ? -1.414 -2.867 -3.551 1.00 96.31 120 TRP A C 1
ATOM 927 O O . TRP A 1 120 ? -1.426 -3.707 -2.653 1.00 96.31 120 TRP A O 1
ATOM 937 N N . TYR A 1 121 ? -2.439 -2.047 -3.724 1.00 95.19 121 TYR A N 1
ATOM 938 C CA . TYR A 1 121 ? -3.576 -2.010 -2.820 1.00 95.19 121 TYR A CA 1
ATOM 939 C C . TYR A 1 121 ? -4.399 -3.299 -2.888 1.00 95.19 121 TYR A C 1
ATOM 941 O O . TYR A 1 121 ? -4.711 -3.883 -1.844 1.00 95.19 121 TYR A O 1
ATOM 949 N N . GLU A 1 122 ? -4.665 -3.762 -4.111 1.00 94.31 122 GLU A N 1
ATOM 950 C CA . GLU A 1 122 ? -5.471 -4.944 -4.431 1.00 94.31 122 GLU A CA 1
ATOM 951 C C . GLU A 1 122 ? -4.671 -6.257 -4.393 1.00 94.31 122 GLU A C 1
ATOM 953 O O . GLU A 1 122 ? -5.249 -7.331 -4.523 1.00 94.31 122 GLU A O 1
ATOM 958 N N . GLY A 1 123 ? -3.348 -6.194 -4.204 1.00 93.31 123 GLY A N 1
ATOM 959 C CA . GLY A 1 123 ? -2.483 -7.377 -4.202 1.00 93.31 123 GLY A CA 1
ATOM 960 C C . GLY A 1 123 ? -2.304 -8.007 -5.586 1.00 93.31 123 GLY A C 1
ATOM 961 O O . GLY A 1 123 ? -2.065 -9.208 -5.683 1.00 93.31 123 GLY A O 1
ATOM 962 N N . LYS A 1 124 ? -2.427 -7.214 -6.654 1.00 96.69 124 LYS A N 1
ATOM 963 C CA . LYS A 1 124 ? -2.186 -7.656 -8.031 1.00 96.69 124 LYS A CA 1
ATOM 964 C C . LYS A 1 124 ? -0.688 -7.622 -8.353 1.00 96.69 124 LYS A C 1
ATOM 966 O O . LYS A 1 124 ? 0.019 -6.738 -7.866 1.00 96.69 124 LYS A O 1
ATOM 971 N N . PRO A 1 125 ? -0.192 -8.555 -9.179 1.00 96.62 125 PRO A N 1
ATOM 972 C CA . PRO A 1 125 ? 1.220 -8.612 -9.518 1.00 96.62 125 PRO A CA 1
ATOM 973 C C . PRO A 1 125 ? 1.628 -7.474 -10.461 1.00 96.62 125 PRO A C 1
ATOM 975 O O . PRO A 1 125 ? 0.869 -7.077 -11.344 1.00 96.62 125 PRO A O 1
ATOM 978 N N . VAL A 1 126 ? 2.871 -7.021 -10.309 1.00 97.25 126 VAL A N 1
ATOM 979 C CA . VAL A 1 126 ? 3.637 -6.319 -11.346 1.00 97.25 126 VAL A CA 1
ATOM 980 C C . VAL A 1 126 ? 4.887 -7.156 -11.583 1.00 97.25 126 VAL A C 1
ATOM 982 O O . VAL A 1 126 ? 5.667 -7.365 -10.652 1.00 97.25 126 VAL A O 1
ATOM 985 N N . PHE A 1 127 ? 5.042 -7.685 -12.795 1.00 97.06 127 PHE A N 1
ATOM 986 C CA . PHE A 1 127 ? 6.191 -8.516 -13.143 1.00 97.06 127 PHE A CA 1
ATOM 987 C C . PHE A 1 127 ? 7.425 -7.651 -13.397 1.00 97.06 127 PHE A C 1
ATOM 989 O O . PHE A 1 127 ? 7.362 -6.655 -14.123 1.00 97.06 127 PHE A O 1
ATOM 996 N N . ALA A 1 128 ? 8.541 -8.028 -12.781 1.00 94.56 128 ALA A N 1
ATOM 997 C CA . ALA A 1 128 ? 9.805 -7.326 -12.901 1.00 94.56 128 ALA A CA 1
ATOM 998 C C . ALA A 1 128 ? 10.590 -7.873 -14.095 1.00 94.56 128 ALA A C 1
ATOM 1000 O O . ALA A 1 128 ? 11.126 -8.975 -14.034 1.00 94.56 128 ALA A O 1
ATOM 1001 N N . ALA A 1 129 ? 10.680 -7.089 -15.171 1.00 96.75 129 ALA A N 1
ATOM 1002 C CA . ALA A 1 129 ? 11.544 -7.420 -16.298 1.00 96.75 129 ALA A CA 1
ATOM 1003 C C . ALA A 1 129 ? 13.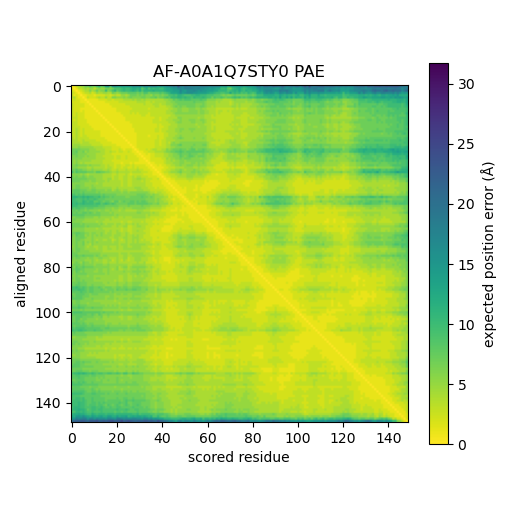003 -7.529 -15.824 1.00 96.75 129 ALA A C 1
ATOM 1005 O O . ALA A 1 129 ? 13.578 -6.543 -15.358 1.00 96.75 129 ALA A O 1
ATOM 1006 N N . PHE A 1 130 ? 13.588 -8.719 -15.941 1.00 97.50 130 PHE A N 1
ATOM 1007 C CA . PHE A 1 130 ? 14.914 -9.037 -15.426 1.00 97.50 130 PHE A CA 1
ATOM 1008 C C . PHE A 1 130 ? 15.912 -9.313 -16.549 1.00 97.50 130 PHE A C 1
ATOM 1010 O O . PHE A 1 130 ? 16.991 -8.724 -16.541 1.00 97.50 130 PHE A O 1
ATOM 1017 N N . SER A 1 131 ? 15.565 -10.158 -17.522 1.00 98.06 131 SER A N 1
ATOM 1018 C CA . SER A 1 131 ? 16.434 -10.467 -18.660 1.00 98.06 131 SER A CA 1
ATOM 1019 C C . SER A 1 131 ? 16.639 -9.254 -19.567 1.00 98.06 131 SER A C 1
ATOM 1021 O O . SER A 1 131 ? 15.772 -8.383 -19.669 1.00 98.06 131 SER A O 1
ATOM 1023 N N . ASP A 1 132 ? 17.761 -9.214 -20.289 1.00 98.00 132 ASP A N 1
ATOM 1024 C CA . ASP A 1 132 ? 18.058 -8.123 -21.227 1.00 98.00 132 ASP A CA 1
ATOM 1025 C C . ASP A 1 132 ? 16.938 -7.928 -22.260 1.00 98.00 132 ASP A C 1
ATOM 1027 O O . ASP A 1 132 ? 16.550 -6.799 -22.567 1.00 98.00 132 ASP A O 1
ATOM 1031 N N . ALA A 1 133 ? 16.368 -9.030 -22.761 1.00 97.69 133 ALA A N 1
ATOM 1032 C CA . ALA A 1 133 ? 15.259 -9.005 -23.709 1.00 97.69 133 ALA A CA 1
ATOM 1033 C C . ALA A 1 133 ? 13.973 -8.446 -23.077 1.00 97.69 133 ALA A C 1
ATOM 1035 O O . ALA A 1 133 ? 13.319 -7.582 -23.669 1.00 97.69 133 ALA A O 1
ATOM 1036 N N . ALA A 1 134 ? 13.617 -8.886 -21.865 1.00 97.56 134 ALA A N 1
ATOM 1037 C CA . ALA A 1 134 ? 12.451 -8.368 -21.154 1.00 97.56 134 ALA A CA 1
ATOM 1038 C C . ALA A 1 134 ? 12.611 -6.877 -20.827 1.00 97.56 134 ALA A C 1
ATOM 1040 O O . ALA A 1 134 ? 11.688 -6.089 -21.050 1.00 97.56 134 ALA A O 1
ATOM 1041 N N . GLN A 1 135 ? 13.795 -6.465 -20.364 1.00 97.06 135 GLN A N 1
ATOM 1042 C CA . GLN A 1 135 ? 14.102 -5.064 -20.086 1.00 97.06 135 GLN A CA 1
ATOM 1043 C C . GLN A 1 135 ? 14.017 -4.208 -21.352 1.00 97.06 135 GLN A C 1
ATOM 1045 O O . GLN A 1 135 ? 13.445 -3.120 -21.309 1.00 97.06 135 GLN A O 1
ATOM 1050 N N . ALA A 1 136 ? 14.548 -4.686 -22.482 1.00 96.81 136 ALA A N 1
ATOM 1051 C CA . ALA A 1 136 ? 14.458 -3.987 -23.761 1.00 96.81 136 ALA A CA 1
ATOM 1052 C C . ALA A 1 136 ? 12.998 -3.777 -24.202 1.00 96.81 136 ALA A C 1
ATOM 1054 O O . ALA A 1 136 ? 12.649 -2.676 -24.625 1.00 96.81 136 ALA A O 1
ATOM 1055 N N . ASN A 1 137 ? 12.137 -4.785 -24.027 1.00 96.81 137 ASN A N 1
ATOM 1056 C CA . ASN A 1 137 ? 10.708 -4.710 -24.360 1.00 96.81 137 ASN A CA 1
ATOM 1057 C C . ASN A 1 137 ? 9.910 -3.792 -23.411 1.00 96.81 137 ASN A C 1
ATOM 1059 O O . ASN A 1 137 ? 8.990 -3.080 -23.828 1.00 96.81 137 ASN A O 1
ATOM 1063 N N . ALA A 1 138 ? 10.240 -3.804 -22.118 1.00 95.44 138 ALA A N 1
ATOM 1064 C CA . ALA A 1 138 ? 9.548 -3.011 -21.103 1.00 95.44 138 ALA A CA 1
ATOM 1065 C C . ALA A 1 138 ? 9.993 -1.538 -21.079 1.00 95.44 138 ALA A C 1
ATOM 1067 O O . ALA A 1 138 ? 9.245 -0.673 -20.616 1.00 95.44 138 ALA A O 1
ATOM 1068 N N . ARG A 1 139 ? 11.194 -1.230 -21.583 1.00 95.88 139 ARG A N 1
ATOM 1069 C CA . ARG A 1 139 ? 11.778 0.115 -21.554 1.00 95.88 139 ARG A CA 1
ATOM 1070 C C . ARG A 1 139 ? 10.865 1.144 -22.228 1.00 95.88 139 ARG A C 1
ATOM 1072 O O . ARG A 1 139 ? 10.294 0.910 -23.292 1.00 95.88 139 ARG A O 1
ATOM 1079 N N . ARG A 1 140 ? 10.745 2.316 -21.602 1.00 95.25 140 ARG A N 1
ATOM 1080 C CA . ARG 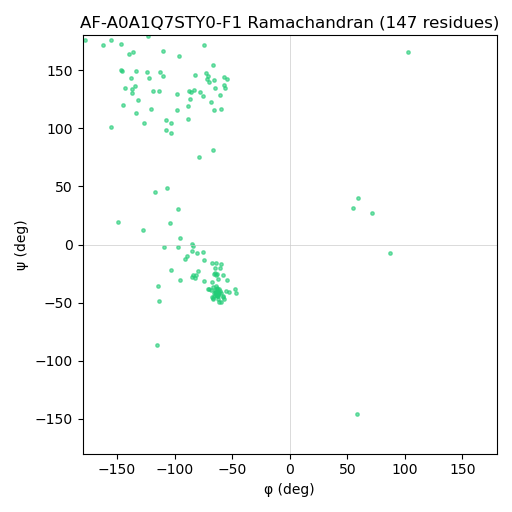A 1 140 ? 10.052 3.493 -22.164 1.00 95.25 140 ARG A CA 1
ATOM 1081 C C . ARG A 1 140 ? 10.999 4.656 -22.428 1.00 95.25 140 ARG A C 1
ATOM 1083 O O . ARG A 1 140 ? 10.858 5.343 -23.432 1.00 95.25 140 ARG A O 1
ATOM 1090 N N . HIS A 1 141 ? 11.998 4.830 -21.567 1.00 95.62 141 HIS A N 1
ATOM 1091 C CA . HIS A 1 141 ? 12.991 5.895 -21.667 1.00 95.62 141 HIS A CA 1
ATOM 1092 C C . HIS A 1 141 ? 14.402 5.333 -21.465 1.00 95.62 141 HIS A C 1
ATOM 1094 O O . HIS A 1 141 ? 14.588 4.348 -20.750 1.00 95.62 141 HIS A O 1
ATOM 1100 N N . ALA A 1 142 ? 15.393 5.956 -22.104 1.00 96.38 142 ALA A N 1
ATOM 1101 C CA . ALA A 1 142 ? 16.810 5.646 -21.949 1.00 96.38 142 ALA A CA 1
ATOM 1102 C C . ALA A 1 142 ? 17.605 6.942 -21.784 1.00 96.38 142 ALA A C 1
ATOM 1104 O O . ALA A 1 142 ? 17.386 7.903 -22.519 1.00 96.38 142 ALA A O 1
ATOM 1105 N N . LEU A 1 143 ? 18.547 6.940 -20.842 1.00 96.75 143 LEU A N 1
ATOM 1106 C CA . LEU A 1 143 ? 19.514 8.011 -20.638 1.00 96.75 143 LEU A CA 1
ATOM 1107 C C . LEU A 1 143 ? 20.907 7.388 -20.527 1.00 96.75 143 LEU A C 1
ATOM 1109 O O . LEU A 1 143 ? 21.134 6.534 -19.674 1.00 96.75 143 LEU A O 1
ATOM 1113 N N . THR A 1 144 ? 21.837 7.828 -21.373 1.00 97.31 144 THR A N 1
ATOM 1114 C CA . THR A 1 144 ? 23.239 7.397 -21.316 1.00 97.31 144 THR A CA 1
ATOM 1115 C C . THR A 1 144 ? 24.058 8.445 -20.578 1.00 97.31 144 THR A C 1
ATOM 1117 O O . THR A 1 144 ? 24.203 9.568 -21.059 1.00 97.31 144 THR A O 1
ATOM 1120 N N . LEU A 1 145 ? 24.620 8.072 -19.430 1.00 96.88 145 LEU A N 1
ATOM 1121 C CA . LEU A 1 145 ? 25.544 8.920 -18.682 1.00 96.88 145 LEU A CA 1
ATOM 1122 C C . LEU A 1 145 ? 26.964 8.727 -19.220 1.00 96.88 145 LEU A C 1
ATOM 1124 O O . LEU A 1 145 ? 27.417 7.597 -19.400 1.00 96.88 145 LEU A O 1
ATOM 1128 N N . LYS A 1 146 ? 27.661 9.833 -19.486 1.00 97.00 146 LYS A N 1
ATOM 1129 C CA . LYS A 1 146 ? 29.076 9.835 -19.877 1.00 97.00 146 LYS A CA 1
ATOM 1130 C C . LYS A 1 146 ? 29.907 10.419 -18.732 1.00 97.00 146 LYS A C 1
ATOM 1132 O O . LYS A 1 146 ? 29.410 11.327 -18.064 1.00 97.00 146 LYS A O 1
ATOM 1137 N N . PRO A 1 147 ? 31.136 9.929 -18.496 1.00 96.50 147 PRO A N 1
ATOM 1138 C CA . PRO A 1 147 ? 32.032 10.531 -17.515 1.00 96.50 147 PRO A CA 1
ATOM 1139 C C . PRO A 1 147 ? 32.236 12.028 -17.779 1.00 96.50 147 PRO A C 1
ATOM 1141 O O . PRO A 1 147 ? 32.319 12.445 -18.936 1.00 96.50 147 PRO A O 1
ATOM 1144 N N . GLY A 1 148 ? 32.317 12.820 -16.707 1.00 92.62 148 GLY A N 1
ATOM 1145 C CA . GLY A 1 148 ? 32.818 14.191 -16.787 1.00 92.62 148 GLY A CA 1
ATOM 1146 C C . GLY A 1 148 ? 34.319 14.167 -17.067 1.00 92.62 148 GLY A C 1
ATOM 1147 O O . GLY A 1 148 ? 35.014 13.296 -16.546 1.00 92.62 148 GLY A O 1
ATOM 1148 N N . SER A 1 149 ? 34.782 15.071 -17.929 1.00 82.12 149 SER A N 1
ATOM 1149 C CA . SER A 1 149 ? 36.204 15.276 -18.237 1.00 82.12 149 SER A CA 1
ATOM 1150 C C . SER A 1 149 ? 37.023 15.625 -17.003 1.00 82.12 149 SER A C 1
ATOM 1152 O O . SER A 1 149 ? 36.504 16.448 -16.213 1.00 82.12 149 SER A O 1
#

Solvent-accessible surface area (backbone atoms only — not comparable to full-atom values): 8898 Å² total; per-residue (Å²): 129,67,89,91,45,95,48,68,67,57,44,51,51,55,50,49,56,50,48,54,52,52,50,24,63,77,64,73,39,90,52,73,84,73,63,48,65,27,73,80,32,29,33,43,50,69,31,96,83,10,81,55,73,69,42,18,71,76,61,24,55,59,84,40,67,31,76,57,33,88,86,40,94,52,42,24,45,41,79,47,60,67,68,57,51,78,45,86,33,93,90,45,52,53,72,10,33,48,44,39,51,32,37,91,33,93,47,89,88,46,82,37,33,50,66,35,24,64,35,49,72,72,70,48,85,39,67,36,58,60,48,72,68,45,38,62,71,69,56,87,78,87,83,88,87,73,86,81,132

Nearest PDB structures (foldseek):
  4hsr-assembly1_B  TM=7.982E-01  e=5.297E-05  Pseudomonas
  2ae3-assembly1_B  TM=8.005E-01  e=7.117E-03  Pseudomonas sp. GK16
  2ae5-assembly1_B  TM=7.994E-01  e=7.604E-03  Pseudomonas sp. GK16
  2adv-assembly1_C  TM=6.165E-01  e=6.234E-03  Pseudomonas sp. GK16
  4e57-assembly1_A  TM=8.958E-01  e=1.075E-01  Pseudomonas sp. 130

pLDDT: mean 94.72, std 3.26, range [72.75, 98.38]

Secondary structure (DSSP, 8-state):
--TT-SSHHHHHHHHHHHHHHHHHHHHT---GGG--HHHHTEEEE--TT-SSHHHHHHH-EEEEE---BTTSSSB-BTTB--SEEEE--TT-GGG-EEEESS-S--STT-TTSSTTHHHHHHT---B---SHHHHHHH-----------